Protein AF-A0A0C3B0Y9-F1 (afdb_monomer)

Organism: Piloderma croceum (strain F 1598) (NCBI:txid765440)

Radius of gyration: 15.61 Å; Cα contacts (8 Å, |Δi|>4): 93; chains: 1; bounding box: 35×28×35 Å

Secondary structure (DSSP, 8-state):
-EEES-EEEEEE-TTS-EEEEEE-TTSS--EEEEEPPP-TTT-PPPSSSEEEEE---EEE------

Structure (mmCIF, N/CA/C/O backbone):
data_AF-A0A0C3B0Y9-F1
#
_entry.id   AF-A0A0C3B0Y9-F1
#
loop_
_atom_site.group_PDB
_atom_site.id
_atom_site.type_symbol
_atom_site.label_atom_id
_atom_site.label_alt_id
_atom_site.label_comp_id
_atom_site.label_asym_id
_atom_site.label_entity_id
_atom_site.label_seq_id
_atom_site.pdbx_PDB_ins_code
_atom_site.Cartn_x
_atom_site.Cartn_y
_atom_site.Cartn_z
_atom_site.occupancy
_atom_site.B_iso_or_equiv
_atom_site.auth_seq_id
_atom_site.auth_comp_id
_atom_site.auth_asym_id
_atom_site.auth_atom_id
_atom_site.pdbx_PDB_model_num
ATOM 1 N N . ILE A 1 1 ? -22.265 -7.908 -6.327 1.00 84.25 1 ILE A N 1
ATOM 2 C CA . ILE A 1 1 ? -21.027 -7.356 -5.726 1.00 84.25 1 ILE A CA 1
ATOM 3 C C . ILE A 1 1 ? -21.192 -7.412 -4.210 1.00 84.25 1 ILE A C 1
ATOM 5 O O . ILE A 1 1 ? -22.224 -6.966 -3.727 1.00 84.25 1 ILE A O 1
ATOM 9 N N . TYR A 1 2 ? -20.241 -7.997 -3.484 1.00 90.38 2 TYR A N 1
ATOM 10 C CA . TYR A 1 2 ? -20.267 -8.209 -2.034 1.00 90.38 2 TYR A CA 1
ATOM 11 C C . TYR A 1 2 ? -19.239 -7.314 -1.347 1.00 90.38 2 TYR A C 1
ATOM 13 O O . TYR A 1 2 ? -18.109 -7.206 -1.817 1.00 90.38 2 TYR A O 1
ATOM 21 N N . CYS A 1 3 ? -19.615 -6.674 -0.242 1.00 89.38 3 CYS A N 1
ATOM 22 C CA . CYS A 1 3 ? -18.721 -5.789 0.503 1.00 89.38 3 CYS A CA 1
ATOM 23 C C . CYS A 1 3 ? -17.984 -6.564 1.601 1.00 89.38 3 CYS A C 1
ATOM 25 O O . CYS A 1 3 ? -18.614 -7.266 2.393 1.00 89.38 3 CYS A O 1
ATOM 27 N N . HIS A 1 4 ? -16.669 -6.382 1.694 1.00 89.38 4 HIS A N 1
ATOM 28 C CA . HIS A 1 4 ? -15.834 -6.966 2.742 1.00 89.38 4 HIS A CA 1
ATOM 29 C C . HIS A 1 4 ? -15.192 -5.878 3.605 1.00 89.38 4 HIS A C 1
ATOM 31 O O . HIS A 1 4 ? -14.927 -4.767 3.152 1.00 89.38 4 HIS A O 1
ATOM 37 N N . GLN A 1 5 ? -14.954 -6.203 4.875 1.00 86.75 5 GLN A N 1
ATOM 38 C CA . GLN A 1 5 ? -14.334 -5.282 5.836 1.00 86.75 5 GLN A CA 1
ATOM 39 C C . GLN A 1 5 ? -12.811 -5.437 5.900 1.00 86.75 5 GLN A C 1
ATOM 41 O O . GLN A 1 5 ? -12.121 -4.540 6.364 1.00 86.75 5 GLN A O 1
ATOM 46 N N . LEU A 1 6 ? -12.289 -6.578 5.454 1.00 90.00 6 LEU A N 1
ATOM 47 C CA . LEU A 1 6 ? -10.875 -6.910 5.522 1.00 90.00 6 LEU A CA 1
ATOM 48 C C . LEU A 1 6 ? -10.464 -7.584 4.217 1.00 90.00 6 LEU A C 1
ATOM 50 O O . LEU A 1 6 ? -11.150 -8.499 3.759 1.00 90.00 6 LEU A O 1
ATOM 54 N N . SER A 1 7 ? -9.334 -7.155 3.659 1.00 89.44 7 SER A N 1
ATOM 55 C CA . SER A 1 7 ? -8.641 -7.867 2.586 1.00 89.44 7 SER A CA 1
ATOM 56 C C . SER A 1 7 ? -7.348 -8.449 3.140 1.00 89.44 7 SER A C 1
ATOM 58 O O . SER A 1 7 ? -6.681 -7.815 3.961 1.00 89.44 7 SER A O 1
ATOM 60 N N . ARG A 1 8 ? -7.009 -9.662 2.702 1.00 90.56 8 ARG A N 1
ATOM 61 C CA . ARG A 1 8 ? -5.754 -10.337 3.035 1.00 90.56 8 ARG A CA 1
ATOM 62 C C . ARG A 1 8 ? -5.040 -10.694 1.742 1.00 90.56 8 ARG A C 1
ATOM 64 O O . ARG A 1 8 ? -5.545 -11.503 0.967 1.00 90.56 8 ARG A O 1
ATOM 71 N N . PHE A 1 9 ? -3.852 -10.141 1.556 1.00 88.19 9 PHE A N 1
ATOM 72 C CA . PHE A 1 9 ? -2.971 -10.459 0.443 1.00 88.19 9 PHE A CA 1
ATOM 73 C C . PHE A 1 9 ? -1.898 -11.416 0.942 1.00 88.19 9 PHE A C 1
ATOM 75 O O . PHE A 1 9 ? -1.155 -11.091 1.862 1.00 88.19 9 PHE A O 1
ATOM 82 N N . ILE A 1 10 ? -1.848 -12.619 0.378 1.00 90.94 10 ILE A N 1
ATOM 83 C CA . ILE A 1 10 ? -0.834 -13.620 0.716 1.00 90.94 10 ILE A CA 1
ATOM 84 C C . ILE A 1 10 ? 0.222 -13.577 -0.379 1.00 90.94 10 ILE A C 1
ATOM 86 O O . ILE A 1 10 ? -0.110 -13.713 -1.555 1.00 90.94 10 ILE A O 1
ATOM 90 N N . TYR A 1 11 ? 1.482 -13.421 0.006 1.00 88.31 11 TYR A N 1
ATOM 91 C CA . TYR A 1 11 ? 2.600 -13.362 -0.927 1.00 88.31 11 TYR A CA 1
ATOM 92 C C . TYR A 1 11 ? 3.805 -14.123 -0.376 1.00 88.31 11 TYR A C 1
ATOM 94 O O . TYR A 1 11 ? 3.906 -14.418 0.818 1.00 88.31 11 TYR A O 1
ATOM 102 N N . THR A 1 12 ? 4.713 -14.494 -1.270 1.00 92.25 12 THR A N 1
ATOM 103 C CA . THR A 1 12 ? 5.976 -15.140 -0.918 1.00 92.25 12 THR A CA 1
ATOM 104 C C . THR A 1 12 ? 7.094 -14.120 -0.978 1.00 92.25 12 THR A C 1
ATOM 106 O O . THR A 1 12 ? 7.226 -13.402 -1.968 1.00 92.25 12 THR A O 1
ATOM 109 N N . THR A 1 13 ? 7.907 -14.058 0.067 1.00 88.44 13 THR A N 1
ATOM 110 C CA . THR A 1 13 ? 9.134 -13.265 0.049 1.00 88.44 1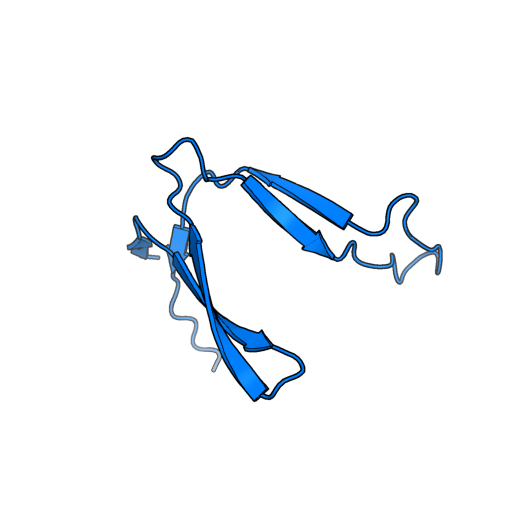3 THR A CA 1
ATOM 111 C C . THR A 1 13 ? 10.241 -14.023 -0.683 1.00 88.44 13 THR A C 1
ATOM 113 O O . THR A 1 13 ? 10.133 -15.227 -0.921 1.00 88.44 13 THR A O 1
ATOM 116 N N . TYR A 1 14 ? 11.312 -13.312 -1.039 1.00 87.50 14 TYR A N 1
ATOM 117 C CA . TYR A 1 14 ? 12.471 -13.858 -1.754 1.00 87.50 14 TYR A CA 1
ATOM 118 C C . TYR A 1 14 ? 13.051 -15.125 -1.096 1.00 87.50 14 TYR A C 1
ATOM 120 O O . TYR A 1 14 ? 13.358 -16.092 -1.786 1.00 87.50 14 TYR A O 1
ATOM 128 N N . ASP A 1 15 ? 13.072 -15.177 0.239 1.00 88.56 15 ASP A N 1
ATOM 129 C CA . ASP A 1 15 ? 13.541 -16.338 1.013 1.00 88.56 15 ASP A CA 1
ATOM 130 C C . ASP A 1 15 ? 12.527 -17.502 1.063 1.00 88.56 15 ASP A C 1
ATOM 132 O O . ASP A 1 15 ? 12.595 -18.356 1.949 1.00 88.56 15 ASP A O 1
ATOM 136 N N . ILE A 1 16 ? 11.540 -17.527 0.158 1.00 84.06 16 ILE A N 1
ATOM 137 C CA . ILE A 1 16 ? 10.486 -18.554 0.055 1.00 84.06 16 ILE A CA 1
ATOM 138 C C . ILE A 1 16 ? 9.592 -18.590 1.315 1.00 84.06 16 ILE A C 1
ATOM 140 O O . ILE A 1 16 ? 8.839 -19.532 1.569 1.00 84.06 16 ILE A O 1
ATOM 144 N N . ARG A 1 17 ? 9.613 -17.530 2.131 1.00 87.69 17 ARG A N 1
ATOM 145 C CA . ARG A 1 17 ? 8.739 -17.422 3.304 1.00 87.69 17 ARG A CA 1
ATOM 146 C C . ARG A 1 17 ? 7.374 -16.904 2.878 1.00 87.69 17 ARG A C 1
ATOM 148 O O . ARG A 1 17 ? 7.261 -16.019 2.034 1.00 87.69 17 ARG A O 1
ATOM 155 N N . ARG A 1 18 ? 6.319 -17.440 3.489 1.00 88.56 18 ARG A N 1
ATOM 156 C CA . ARG A 1 18 ? 4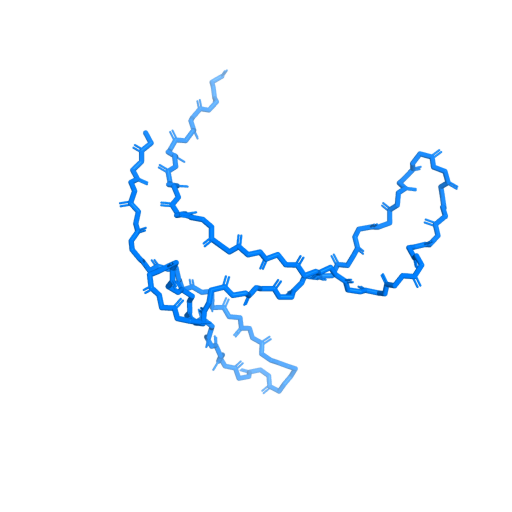.966 -16.895 3.348 1.00 88.56 18 ARG A CA 1
ATOM 157 C C . ARG A 1 18 ? 4.812 -15.677 4.247 1.00 88.56 18 ARG A C 1
ATOM 159 O O . ARG A 1 18 ? 5.058 -15.766 5.447 1.00 88.56 18 ARG A O 1
ATOM 166 N N . ALA A 1 19 ? 4.366 -14.578 3.659 1.00 91.19 19 ALA A N 1
ATOM 167 C CA . ALA A 1 19 ? 3.970 -13.368 4.351 1.00 91.19 19 ALA A CA 1
ATOM 168 C C . ALA A 1 19 ? 2.533 -12.998 3.970 1.00 91.19 19 ALA A C 1
ATOM 170 O O . ALA A 1 19 ? 1.932 -13.568 3.051 1.00 91.19 19 ALA A O 1
ATOM 171 N N . GLN A 1 20 ? 1.960 -12.086 4.744 1.00 90.50 20 GLN A N 1
ATOM 172 C CA . GLN A 1 20 ? 0.601 -11.626 4.537 1.00 90.50 20 GLN 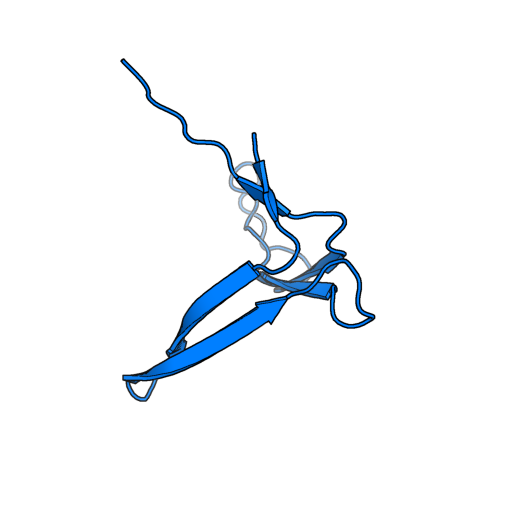A CA 1
ATOM 173 C C . GLN A 1 20 ? 0.482 -10.155 4.895 1.00 90.50 20 GLN A C 1
ATOM 175 O O . GLN A 1 20 ? 0.926 -9.753 5.969 1.00 90.50 20 GLN A O 1
ATOM 180 N N . ASP A 1 21 ? -0.215 -9.418 4.042 1.00 88.81 21 ASP A N 1
ATOM 181 C CA . ASP A 1 21 ? -0.644 -8.057 4.322 1.00 88.81 21 ASP A CA 1
ATOM 182 C C . ASP A 1 21 ? -2.150 -8.047 4.542 1.00 88.81 21 ASP A C 1
ATOM 184 O O . ASP A 1 21 ? -2.924 -8.655 3.796 1.00 88.81 21 ASP A O 1
ATOM 188 N N . MET A 1 22 ? -2.570 -7.380 5.611 1.00 88.31 22 MET A N 1
ATOM 189 C CA . MET A 1 22 ? -3.972 -7.206 5.964 1.00 88.31 22 MET A CA 1
ATOM 190 C C . MET A 1 22 ? -4.312 -5.727 5.914 1.00 88.31 22 MET A C 1
ATOM 192 O O . MET A 1 22 ? -3.710 -4.924 6.621 1.00 88.31 22 MET A O 1
ATOM 196 N N . THR A 1 23 ? -5.311 -5.379 5.111 1.00 88.50 23 THR A N 1
ATOM 197 C CA . THR A 1 23 ? -5.755 -3.993 4.945 1.00 88.50 23 THR A CA 1
ATOM 198 C C . THR A 1 23 ? -7.220 -3.880 5.332 1.00 88.50 23 THR A C 1
A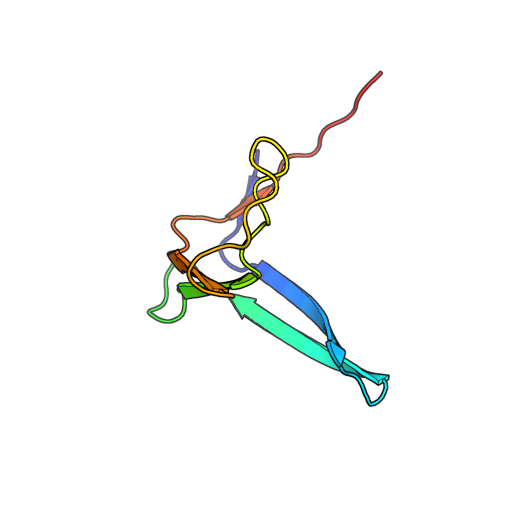TOM 200 O O . THR A 1 23 ? -8.066 -4.631 4.829 1.00 88.50 23 THR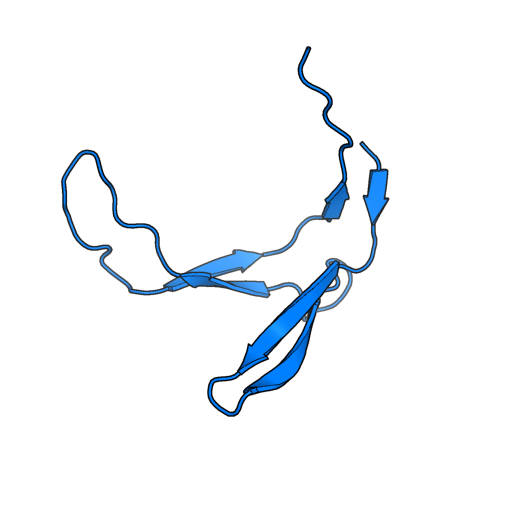 A O 1
ATOM 203 N N . ASN A 1 24 ? -7.523 -2.937 6.223 1.00 89.25 24 ASN A N 1
ATOM 204 C CA . ASN A 1 24 ? -8.875 -2.653 6.688 1.00 89.25 24 ASN A CA 1
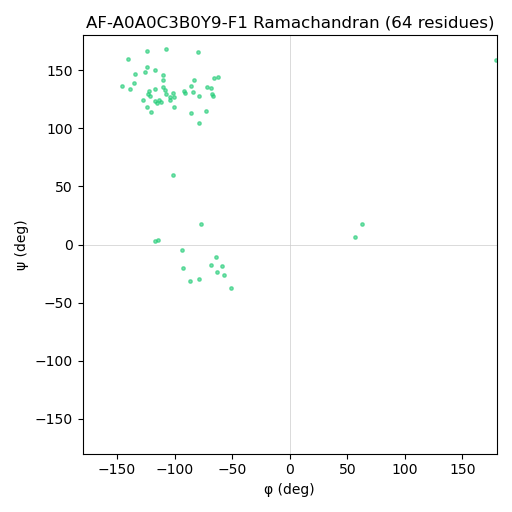ATOM 205 C C . ASN A 1 24 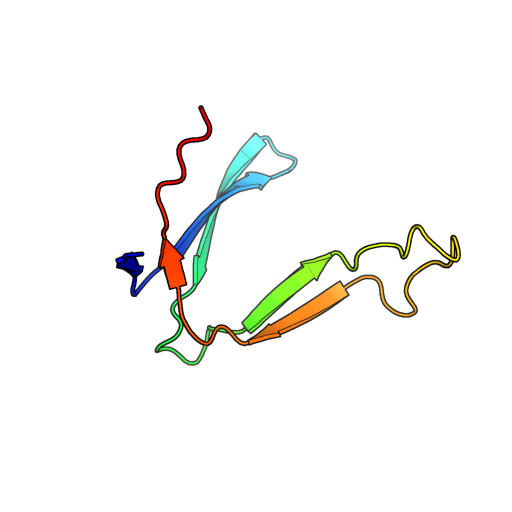? -9.228 -1.193 6.354 1.00 89.25 24 ASN A C 1
ATOM 207 O O . ASN A 1 24 ? -8.646 -0.296 6.958 1.00 89.25 24 ASN A O 1
ATOM 211 N N . PRO A 1 25 ? -10.206 -0.936 5.467 1.00 86.69 25 PRO A N 1
ATOM 212 C CA . PRO A 1 25 ? -10.653 0.421 5.128 1.00 86.69 25 PRO A CA 1
ATOM 213 C C . PRO A 1 25 ? -11.167 1.240 6.320 1.00 86.69 25 PRO A C 1
ATOM 215 O O . PRO A 1 25 ? -11.305 2.451 6.228 1.00 86.69 25 PRO A O 1
ATOM 218 N N . ARG A 1 26 ? -11.515 0.591 7.439 1.00 86.38 26 ARG A N 1
ATOM 219 C CA . ARG A 1 26 ? -12.076 1.249 8.629 1.00 86.38 26 ARG A CA 1
ATOM 220 C C . ARG A 1 26 ? -11.035 1.639 9.674 1.00 86.38 26 ARG A C 1
ATOM 222 O O . ARG A 1 26 ? -11.408 2.208 10.696 1.00 86.38 26 ARG A O 1
ATOM 229 N N . THR A 1 27 ? -9.768 1.287 9.478 1.00 87.50 27 THR A N 1
ATOM 230 C CA . THR A 1 27 ? -8.686 1.672 10.391 1.00 87.50 27 THR A CA 1
ATOM 231 C C . THR A 1 27 ? -7.819 2.745 9.748 1.00 87.50 27 THR A C 1
ATOM 233 O O . THR A 1 27 ? -7.894 2.988 8.548 1.00 87.50 27 THR A O 1
ATOM 236 N N . SER A 1 28 ? -6.950 3.373 10.539 1.00 83.69 28 SER A N 1
ATOM 237 C CA . SER A 1 28 ? -5.929 4.294 10.025 1.00 83.69 28 SER A CA 1
ATOM 238 C C . SER A 1 28 ? -4.897 3.620 9.110 1.00 83.69 28 SER A C 1
ATOM 240 O O . SER A 1 28 ? -4.119 4.313 8.471 1.00 83.69 28 SER A O 1
ATOM 242 N N . HIS A 1 29 ? -4.877 2.284 9.031 1.00 81.50 29 HIS A N 1
ATOM 243 C CA . HIS A 1 29 ? -3.969 1.509 8.184 1.00 81.50 29 HIS A CA 1
ATOM 244 C C . HIS A 1 29 ? -4.692 1.028 6.914 1.00 81.50 29 HIS A C 1
ATOM 246 O O . HIS A 1 29 ? -4.854 -0.173 6.662 1.00 81.50 29 HIS A O 1
ATOM 252 N N . CYS A 1 30 ? -5.175 1.994 6.137 1.00 87.88 30 CYS A N 1
ATOM 253 C CA . CYS A 1 30 ? -5.893 1.786 4.880 1.00 87.88 30 CYS A CA 1
ATOM 254 C C . CYS A 1 30 ? -5.133 2.326 3.660 1.00 87.88 30 CYS A C 1
ATOM 256 O O . CYS A 1 30 ? -5.633 2.234 2.543 1.00 87.88 30 CYS A O 1
ATOM 258 N N . ASP A 1 31 ? -3.916 2.832 3.837 1.00 90.50 31 ASP A N 1
ATOM 259 C CA . ASP A 1 31 ? -3.084 3.244 2.713 1.00 90.50 31 ASP A CA 1
ATOM 260 C C . ASP A 1 31 ? -2.296 2.051 2.153 1.00 90.50 31 ASP A C 1
ATOM 262 O O . ASP A 1 31 ? -1.751 1.235 2.901 1.00 90.50 31 ASP A O 1
ATOM 266 N N . ILE A 1 32 ? -2.251 1.935 0.825 1.00 89.94 32 ILE A N 1
ATOM 267 C CA . ILE A 1 32 ? -1.519 0.893 0.098 1.00 89.94 32 ILE A CA 1
ATOM 268 C C . ILE A 1 32 ? -0.516 1.549 -0.845 1.00 89.94 32 ILE A C 1
ATOM 270 O O . ILE A 1 32 ? -0.871 2.429 -1.634 1.00 89.94 32 ILE A O 1
ATOM 274 N N . MET A 1 33 ? 0.720 1.053 -0.801 1.00 91.38 33 MET A N 1
ATOM 275 C CA . MET A 1 33 ? 1.754 1.346 -1.786 1.00 91.38 33 MET A CA 1
ATOM 276 C C . MET A 1 33 ? 1.725 0.301 -2.907 1.00 91.38 33 MET A C 1
ATOM 278 O O . MET A 1 33 ? 1.725 -0.902 -2.654 1.00 91.38 33 MET A O 1
ATOM 282 N N . LEU A 1 34 ? 1.713 0.765 -4.151 1.00 88.62 34 LEU A N 1
ATOM 283 C CA . LEU A 1 34 ? 1.658 -0.051 -5.361 1.00 88.62 34 LEU A CA 1
ATOM 284 C C . LEU A 1 34 ? 2.846 0.289 -6.259 1.00 88.62 34 LEU A C 1
ATOM 286 O O . LEU A 1 34 ? 3.345 1.413 -6.239 1.00 88.62 34 LEU A O 1
ATOM 290 N N . LEU A 1 35 ? 3.283 -0.668 -7.075 1.00 89.88 35 LEU A N 1
ATOM 291 C CA . LEU A 1 35 ? 4.259 -0.389 -8.124 1.00 89.88 35 LEU A CA 1
ATOM 292 C C . LEU A 1 35 ? 3.609 0.506 -9.185 1.00 89.88 35 LEU A C 1
ATOM 294 O O . LEU A 1 35 ? 2.513 0.206 -9.664 1.00 89.88 35 LEU A O 1
ATOM 298 N N . ALA A 1 36 ? 4.278 1.599 -9.544 1.00 88.69 36 ALA A N 1
ATOM 299 C CA . ALA A 1 36 ? 3.781 2.493 -10.573 1.00 88.69 36 ALA A CA 1
ATOM 300 C C . ALA A 1 36 ? 3.784 1.782 -11.934 1.00 88.69 36 ALA A C 1
ATOM 302 O O . ALA A 1 36 ? 4.796 1.216 -12.352 1.00 88.69 36 ALA A O 1
ATOM 303 N N . LYS A 1 37 ? 2.641 1.792 -12.631 1.00 83.31 37 LYS A N 1
ATOM 304 C CA . LYS A 1 37 ? 2.551 1.225 -13.979 1.00 83.31 37 LYS A CA 1
ATOM 305 C C . LYS A 1 37 ? 3.294 2.133 -14.965 1.00 83.31 37 LYS A C 1
ATOM 307 O O . LYS A 1 37 ? 3.107 3.347 -14.948 1.00 83.31 37 LYS A O 1
ATOM 312 N N . ARG A 1 38 ? 4.082 1.536 -15.859 1.00 79.25 38 ARG A N 1
ATOM 313 C CA . ARG A 1 38 ? 4.625 2.224 -17.033 1.00 79.25 38 ARG A CA 1
ATOM 314 C C . ARG A 1 38 ? 3.487 2.547 -18.008 1.00 79.25 38 ARG A C 1
ATOM 316 O O . ARG A 1 38 ? 2.632 1.697 -18.262 1.00 79.25 38 ARG A O 1
ATOM 323 N N . ASN A 1 39 ? 3.460 3.769 -18.538 1.00 72.69 39 ASN A N 1
ATOM 324 C CA . ASN A 1 39 ? 2.470 4.153 -19.54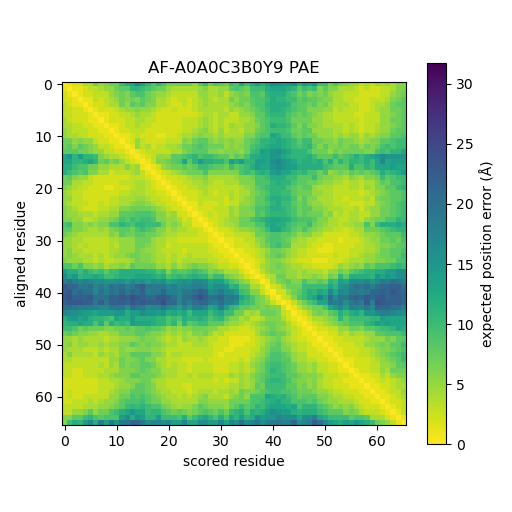3 1.00 72.69 39 ASN A CA 1
ATOM 325 C C . ASN A 1 39 ? 2.902 3.610 -20.912 1.00 72.69 39 ASN A C 1
ATOM 327 O O . ASN A 1 39 ? 3.819 4.142 -21.540 1.00 72.69 39 ASN A O 1
ATOM 331 N N . ASP A 1 40 ? 2.229 2.548 -21.362 1.00 65.00 40 ASP A N 1
ATOM 332 C CA . ASP A 1 40 ? 2.528 1.818 -22.606 1.00 65.00 40 ASP A CA 1
ATOM 333 C C . ASP A 1 40 ? 2.361 2.691 -23.869 1.00 65.00 40 ASP A C 1
ATOM 335 O O . ASP A 1 40 ? 2.989 2.445 -24.893 1.00 65.00 40 ASP A O 1
ATOM 339 N N . GLU A 1 41 ? 1.548 3.745 -23.783 1.00 66.00 41 GLU A N 1
ATOM 340 C CA . GLU A 1 41 ? 1.201 4.651 -24.885 1.00 66.00 41 GLU A CA 1
ATOM 341 C C . GLU A 1 41 ? 2.287 5.692 -25.213 1.00 66.00 41 GLU A C 1
ATOM 343 O O . GLU A 1 41 ? 2.464 6.033 -26.380 1.00 66.00 41 GLU A O 1
ATOM 348 N N . ASN A 1 42 ? 3.094 6.111 -24.228 1.00 62.84 42 ASN A N 1
ATOM 349 C CA . ASN A 1 42 ? 4.212 7.046 -24.439 1.00 62.84 42 ASN A CA 1
ATOM 350 C C . ASN A 1 42 ? 5.587 6.432 -24.124 1.00 62.84 42 ASN A C 1
ATOM 352 O O . ASN A 1 42 ? 6.594 7.143 -24.144 1.00 62.84 42 ASN A O 1
ATOM 356 N N . GLY A 1 43 ? 5.644 5.143 -23.762 1.00 63.75 43 GLY A N 1
ATOM 357 C CA . GLY A 1 43 ? 6.870 4.416 -23.401 1.00 63.75 43 GLY A CA 1
ATOM 358 C C . GLY A 1 43 ? 7.675 5.027 -22.248 1.00 63.75 43 GLY A C 1
ATOM 359 O O . GLY A 1 43 ? 8.779 4.557 -21.962 1.00 63.75 43 GLY A O 1
ATOM 360 N N . SER A 1 44 ? 7.140 6.060 -21.599 1.00 69.38 44 SER A N 1
ATOM 361 C CA . SER A 1 44 ? 7.834 6.890 -20.624 1.00 69.38 44 SER A CA 1
ATOM 362 C C . SER A 1 44 ? 7.770 6.217 -19.256 1.00 69.38 44 SER A C 1
ATOM 364 O O . SER A 1 44 ? 6.709 5.747 -18.835 1.00 69.38 44 SER A O 1
ATOM 366 N N . GLU A 1 45 ? 8.923 6.120 -18.595 1.00 77.38 45 GLU A N 1
ATOM 367 C CA . GLU A 1 45 ? 9.009 5.642 -17.214 1.00 77.38 45 GLU A CA 1
ATOM 368 C C . GLU A 1 45 ? 8.232 6.596 -16.291 1.00 77.38 45 GLU A C 1
ATOM 370 O O . GLU A 1 45 ? 8.205 7.802 -16.551 1.00 77.38 45 GLU A O 1
ATOM 375 N N . PRO A 1 46 ? 7.569 6.087 -15.241 1.00 81.06 46 PRO A N 1
ATOM 376 C CA . PRO A 1 46 ? 6.884 6.944 -14.286 1.00 81.06 46 PRO A CA 1
ATOM 377 C C . PRO A 1 46 ? 7.895 7.806 -13.515 1.00 81.06 46 PRO A C 1
ATOM 379 O O . PRO A 1 46 ? 8.960 7.324 -13.131 1.00 81.06 46 PRO A O 1
ATOM 382 N N . ASP A 1 47 ? 7.528 9.058 -13.220 1.00 85.19 47 ASP A N 1
ATOM 383 C CA . ASP A 1 47 ? 8.366 9.995 -12.447 1.00 85.19 47 ASP A CA 1
ATOM 384 C C . ASP A 1 47 ? 8.752 9.451 -11.059 1.00 85.19 47 ASP A C 1
ATOM 386 O O . ASP A 1 47 ? 9.780 9.823 -10.494 1.00 85.19 47 ASP A O 1
ATOM 390 N N . HIS A 1 48 ? 7.929 8.557 -10.500 1.00 87.44 48 HIS A N 1
ATOM 391 C CA . HIS A 1 48 ? 8.187 7.878 -9.237 1.00 87.44 48 HIS A CA 1
ATOM 392 C C . HIS A 1 48 ? 7.874 6.375 -9.359 1.00 87.44 48 HIS A C 1
ATOM 394 O O . HIS A 1 48 ? 6.840 6.015 -9.926 1.00 87.44 48 HIS A O 1
ATOM 400 N N . PRO A 1 49 ? 8.706 5.479 -8.791 1.00 87.31 49 PRO A N 1
ATOM 401 C CA . PRO A 1 49 ? 8.533 4.028 -8.930 1.00 87.31 49 PRO A CA 1
ATOM 402 C C . PRO A 1 49 ? 7.296 3.469 -8.210 1.00 87.31 49 PRO A C 1
ATOM 404 O O . PRO A 1 49 ? 6.866 2.356 -8.507 1.00 87.31 49 PRO A O 1
ATOM 407 N N . PHE A 1 50 ? 6.714 4.218 -7.271 1.00 90.75 50 PHE A N 1
ATOM 408 C CA . PHE A 1 50 ? 5.561 3.787 -6.474 1.00 90.75 50 PHE A CA 1
ATOM 409 C C . PHE A 1 50 ? 4.384 4.760 -6.544 1.00 90.75 50 PHE A C 1
ATOM 411 O O . PHE A 1 50 ? 4.572 5.974 -6.611 1.00 90.75 50 PHE A O 1
ATOM 418 N N . MET A 1 51 ? 3.177 4.211 -6.449 1.00 90.56 51 MET A N 1
ATOM 419 C CA . MET A 1 51 ? 1.921 4.933 -6.265 1.00 90.56 51 MET A CA 1
ATOM 420 C C . MET A 1 51 ? 1.379 4.661 -4.864 1.00 90.56 51 MET A C 1
ATOM 422 O O . MET A 1 51 ? 1.512 3.554 -4.346 1.00 90.56 51 MET A O 1
ATOM 426 N N . TYR A 1 52 ? 0.726 5.654 -4.272 1.00 91.12 52 TYR A N 1
ATOM 427 C CA . TYR A 1 52 ? 0.089 5.534 -2.964 1.00 91.12 52 TYR A CA 1
ATOM 428 C C . TYR A 1 52 ? -1.410 5.732 -3.124 1.00 91.12 52 TYR A C 1
ATOM 430 O O . TYR A 1 52 ? -1.853 6.648 -3.816 1.00 91.12 52 TYR A O 1
ATOM 438 N N . THR A 1 53 ? -2.191 4.854 -2.509 1.00 89.62 53 THR A N 1
ATOM 439 C CA . THR A 1 53 ? -3.650 4.851 -2.636 1.00 89.62 53 THR A CA 1
ATOM 440 C C . THR A 1 53 ? -4.296 4.680 -1.276 1.00 89.62 53 THR A C 1
ATOM 442 O O . THR A 1 53 ? -3.758 3.980 -0.424 1.00 89.62 53 THR A O 1
ATOM 445 N N . HIS A 1 54 ? -5.458 5.299 -1.095 1.00 90.06 54 HIS A N 1
ATOM 446 C CA . HIS A 1 54 ? -6.252 5.197 0.121 1.00 90.06 54 HIS A CA 1
ATOM 447 C C . HIS A 1 54 ? -7.447 4.264 -0.111 1.00 90.06 54 HIS A C 1
ATOM 449 O O . HIS A 1 54 ? -8.235 4.477 -1.038 1.00 90.06 54 HIS A O 1
ATOM 455 N N . LEU A 1 55 ? -7.596 3.218 0.706 1.00 90.12 55 LEU A N 1
ATOM 456 C CA . LEU A 1 55 ? -8.710 2.272 0.597 1.00 90.12 55 LEU A CA 1
ATOM 457 C C . LEU A 1 55 ? -10.018 2.896 1.079 1.00 90.12 55 LEU A C 1
ATOM 459 O O . LEU A 1 55 ? -10.214 3.112 2.269 1.00 90.12 55 LEU A O 1
ATOM 463 N N . LEU A 1 56 ? -10.968 3.057 0.161 1.00 89.88 56 LEU A N 1
ATOM 464 C CA . LEU A 1 56 ? -12.334 3.485 0.486 1.00 89.88 56 LEU A CA 1
ATOM 465 C C . LEU A 1 56 ? -13.251 2.308 0.859 1.00 89.88 56 LEU A C 1
ATOM 467 O O . LEU A 1 56 ? -14.172 2.448 1.661 1.00 89.88 56 LEU A O 1
ATOM 471 N N . GLY A 1 57 ? -13.015 1.132 0.278 1.00 91.06 57 GLY A N 1
ATOM 472 C CA . GLY A 1 57 ? -13.852 -0.045 0.480 1.00 91.06 57 GLY A CA 1
ATOM 473 C C . GLY A 1 57 ? -13.369 -1.243 -0.326 1.00 91.06 57 GLY A C 1
ATOM 474 O O . GLY A 1 57 ? -12.642 -1.094 -1.306 1.00 91.06 57 GLY A O 1
ATOM 475 N N . ILE A 1 58 ? -13.768 -2.444 0.095 1.00 91.44 58 ILE A N 1
ATOM 476 C CA . ILE A 1 58 ? -13.412 -3.699 -0.576 1.00 91.44 58 ILE A CA 1
ATOM 477 C C . ILE A 1 58 ? -14.690 -4.332 -1.116 1.00 91.44 58 ILE A C 1
ATOM 479 O O . ILE A 1 58 ? -15.614 -4.636 -0.356 1.00 91.44 58 ILE A O 1
ATOM 483 N N . HIS A 1 59 ? -14.721 -4.555 -2.428 1.00 91.69 59 HIS A N 1
ATOM 484 C CA . HIS A 1 59 ? -15.873 -5.085 -3.146 1.00 91.69 59 HIS A CA 1
ATOM 485 C C . HIS A 1 59 ? -15.468 -6.298 -3.985 1.00 91.69 59 HIS A C 1
ATOM 487 O O . HIS A 1 59 ? -14.579 -6.208 -4.826 1.00 91.69 59 HIS A O 1
ATOM 493 N N . HIS A 1 60 ? -16.133 -7.430 -3.774 1.00 90.69 60 HIS A N 1
ATOM 494 C CA . HIS A 1 60 ? -15.900 -8.669 -4.506 1.00 90.69 60 HIS A CA 1
ATOM 495 C C . HIS A 1 60 ? -17.054 -8.945 -5.477 1.00 90.69 60 HIS A C 1
ATOM 497 O O . HIS A 1 60 ? -18.229 -8.913 -5.102 1.00 90.69 60 HIS A O 1
ATOM 503 N N . ALA A 1 61 ? -16.741 -9.221 -6.739 1.00 93.19 61 ALA A N 1
ATOM 504 C CA . ALA A 1 61 ? -17.713 -9.602 -7.756 1.00 93.19 61 ALA A CA 1
ATOM 505 C C . ALA A 1 61 ? -17.315 -10.954 -8.348 1.00 93.19 61 ALA A C 1
ATOM 507 O O . ALA A 1 61 ? -16.171 -11.130 -8.752 1.00 93.19 61 ALA A O 1
ATOM 508 N N . ASN A 1 62 ? -18.260 -11.891 -8.409 1.00 90.94 62 ASN A N 1
ATOM 509 C CA . ASN A 1 62 ? -18.081 -13.113 -9.181 1.00 90.94 62 ASN A CA 1
ATOM 510 C C . ASN A 1 62 ? -18.499 -12.815 -10.625 1.00 90.94 62 ASN A C 1
ATOM 512 O O . ASN A 1 62 ? -19.666 -12.499 -10.864 1.00 90.94 62 ASN A O 1
ATOM 516 N N . VAL A 1 63 ? -17.544 -12.846 -11.552 1.00 91.44 63 VAL A N 1
ATOM 517 C CA . VAL A 1 63 ? -17.764 -12.547 -12.969 1.00 91.44 63 VAL A CA 1
ATOM 518 C C . VAL A 1 63 ? -17.580 -13.836 -13.758 1.00 91.44 63 VAL A C 1
ATOM 520 O O . VAL A 1 63 ? -16.522 -14.455 -13.696 1.00 91.44 63 VAL A O 1
ATOM 523 N N . ILE A 1 64 ? -18.615 -14.230 -14.497 1.00 92.50 64 ILE A N 1
ATOM 524 C CA . ILE A 1 64 ? -18.589 -15.368 -15.419 1.00 92.50 64 ILE A CA 1
ATOM 525 C C . ILE A 1 64 ? -18.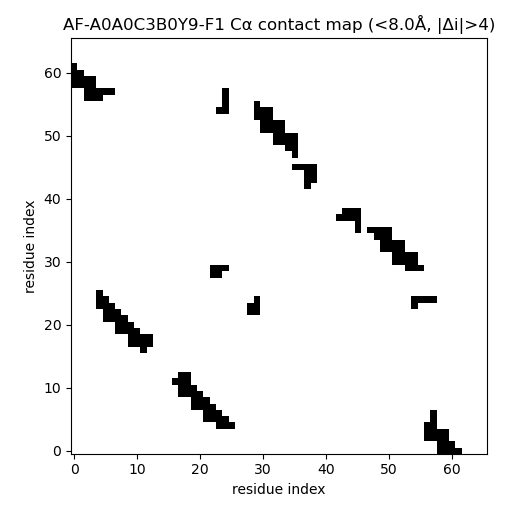745 -14.790 -16.823 1.00 92.50 64 ILE A C 1
ATOM 527 O O . ILE A 1 64 ? -19.699 -14.056 -17.079 1.00 92.50 64 ILE A O 1
ATOM 531 N N . TYR A 1 65 ? -17.801 -15.099 -17.708 1.00 86.88 65 TYR A N 1
ATOM 532 C CA . TYR A 1 65 ? -17.875 -14.764 -19.127 1.00 86.88 65 TYR A CA 1
ATOM 533 C C . TYR A 1 65 ? -18.238 -16.037 -19.898 1.00 86.88 65 TYR A C 1
ATOM 535 O O . TYR A 1 65 ? -17.596 -17.068 -19.689 1.00 86.88 65 TYR A O 1
ATOM 543 N N . ILE A 1 66 ? -19.289 -15.968 -20.719 1.00 72.81 66 ILE A N 1
ATOM 544 C CA . ILE A 1 66 ? -19.763 -17.051 -21.596 1.00 72.81 66 ILE A CA 1
ATOM 545 C C . ILE A 1 66 ? -19.400 -16.683 -23.029 1.00 72.81 66 ILE A C 1
ATOM 547 O O . ILE A 1 66 ? -19.678 -15.522 -23.403 1.00 72.81 66 ILE A O 1
#

Nearest PDB structures (foldseek):
  2h9h-assembly1_A  TM=6.686E-01  e=7.480E+00  Hepatovirus A
  1oc0-assembly1_A  TM=6.176E-01  e=7.025E+00  Homo sapiens

Foldseek 3Di:
DDWDQKDKDWDADPVRDIDIDIAGLPDPRQKDKDQDDQDPVVSDDDPDRIDIDGDNTDDDDDDDDD

Mean predicted aligned error: 6.82 Å

pLDDT: mean 86.2, std 7.22, range [62.84, 93.19]

Solvent-accessible surface area (backbone atoms only — not comparable to full-atom values): 4369 Å² total; per-residue (Å²): 119,47,81,48,72,66,49,76,48,77,48,71,47,95,87,73,42,82,48,74,49,74,41,28,48,88,49,95,61,21,70,45,81,41,78,46,72,64,46,81,90,74,72,45,76,55,97,48,73,60,40,78,45,74,46,84,70,45,75,50,67,92,84,84,88,133

Sequence (66 aa):
IYCHQLSRFIYTTYDIRRAQDMTNPRTSHCDIMLLAKRNDENGSEPDHPFMYTHLLGIHHANVIYI